Protein AF-A0A078A9I2-F1 (afdb_monomer_lite)

pLDDT: mean 70.29, std 19.79, range [36.25, 92.12]

Organism: Stylonychia lemnae (NCBI:txid5949)

Radius of gyration: 23.25 Å; chains: 1; bounding box: 72×43×31 Å

Sequence (100 aa):
MRFLTTVLILLGLIFTSQAVKLNLKSKAVSIEKLQQSDQLRIIAQFTDCDSVCTFYVLVQNQDGNQHFKACPSILHSCNRYWECKGLQLPDLDNPCWKND

Foldseek 3Di:
DPVVVVVVVVVVVVVVVPVPPPPPPDPCVVPVPLPCPPFKDFPDWDWDAPQFIKIWTWIAGPVRDTFIWIATDPPGTDDGRCSNPPDDDDRPPDPRTDTD

Secondary structure (DSSP, 8-state):
--SHHHHHHHHHTTSSTTS-------SSTTTTTS--BTTEEEEEEEEEESSEEEEEEEEEETTS-EEEEEEEEEEEE-SSGGGGTTPPPPPTTSTT-EE-

S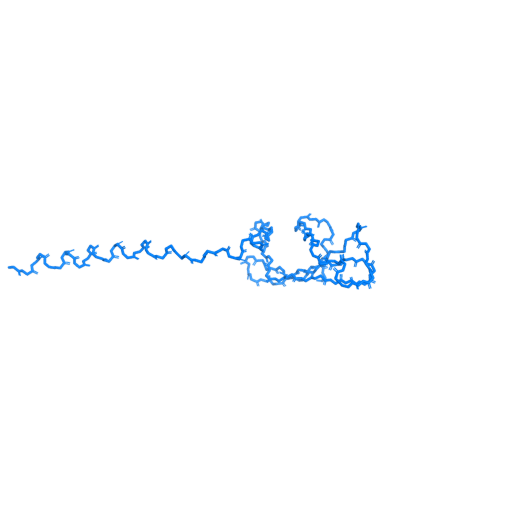tructure (mmCIF, N/CA/C/O backbone):
data_AF-A0A078A9I2-F1
#
_entry.id   AF-A0A078A9I2-F1
#
loop_
_atom_site.group_PDB
_atom_site.id
_atom_site.type_symbol
_atom_site.label_atom_id
_atom_site.label_alt_id
_atom_site.label_comp_id
_atom_site.label_asym_id
_atom_site.label_entity_id
_atom_site.label_seq_id
_atom_site.pdbx_PDB_ins_code
_atom_site.Cartn_x
_atom_site.Cartn_y
_atom_site.Cartn_z
_atom_site.occupancy
_atom_site.B_iso_or_equiv
_atom_site.auth_seq_id
_atom_site.auth_comp_id
_atom_site.auth_asym_id
_atom_site.auth_atom_id
_atom_site.pdbx_PDB_model_num
ATOM 1 N N . MET A 1 1 ? -60.341 32.320 12.557 1.00 55.31 1 MET A N 1
ATOM 2 C CA . MET A 1 1 ? -59.370 32.067 11.464 1.00 55.31 1 MET A CA 1
ATOM 3 C C . MET A 1 1 ? -57.918 32.211 11.954 1.00 55.31 1 MET A C 1
ATOM 5 O O . MET A 1 1 ? -57.201 33.081 11.487 1.00 55.31 1 MET A O 1
ATOM 9 N N . ARG A 1 2 ? -57.470 31.412 12.936 1.00 51.22 2 ARG A N 1
ATOM 10 C CA . ARG A 1 2 ? -56.067 31.437 13.429 1.00 51.22 2 ARG A CA 1
ATOM 11 C C . ARG A 1 2 ? -55.460 30.051 13.684 1.00 51.22 2 ARG A C 1
ATOM 13 O O . ARG A 1 2 ? -54.255 29.945 13.836 1.00 51.22 2 ARG A O 1
ATOM 20 N N . PHE A 1 3 ? -56.281 29.000 13.676 1.00 50.06 3 PHE A N 1
ATOM 21 C CA . PHE A 1 3 ? -55.831 27.619 13.880 1.00 50.06 3 PHE A CA 1
ATOM 22 C C . PHE A 1 3 ? -55.482 26.879 12.578 1.00 50.06 3 PHE A C 1
ATOM 24 O O . PHE A 1 3 ? -54.869 25.822 12.633 1.00 50.06 3 PHE A O 1
ATOM 31 N N . LEU A 1 4 ? -55.839 27.424 11.406 1.00 49.56 4 LEU A N 1
ATOM 32 C CA . LEU A 1 4 ? -55.555 26.778 10.115 1.00 49.56 4 LEU A CA 1
ATOM 33 C C . LEU A 1 4 ? -54.148 27.084 9.577 1.00 49.56 4 LEU A C 1
ATOM 35 O O . LEU A 1 4 ? -53.610 26.320 8.785 1.00 49.56 4 LEU A O 1
ATOM 39 N N . THR A 1 5 ? -53.540 28.195 9.997 1.00 52.22 5 THR A N 1
ATOM 40 C CA . THR A 1 5 ? -52.234 28.642 9.490 1.00 52.22 5 THR A CA 1
ATOM 41 C C . THR A 1 5 ? -51.058 27.951 10.175 1.00 52.22 5 THR A C 1
ATOM 43 O O . THR A 1 5 ? -50.002 27.818 9.568 1.00 52.22 5 THR A O 1
ATOM 46 N N . THR A 1 6 ? -51.223 27.460 11.404 1.00 52.69 6 THR A N 1
ATOM 47 C CA . THR A 1 6 ? -50.159 26.758 12.140 1.00 52.69 6 THR A CA 1
ATOM 48 C C . THR A 1 6 ? -49.948 25.320 11.665 1.00 52.69 6 THR A C 1
ATOM 50 O O . THR A 1 6 ? -48.819 24.837 11.684 1.00 52.69 6 THR A O 1
ATOM 53 N N . VAL A 1 7 ? -50.989 24.651 11.156 1.00 52.81 7 VAL A N 1
ATOM 54 C CA . VAL A 1 7 ? -50.879 23.281 10.617 1.00 52.81 7 VAL A CA 1
ATOM 55 C C . VAL A 1 7 ? -50.109 23.257 9.287 1.00 52.81 7 VAL A C 1
ATOM 57 O O . VAL A 1 7 ? -49.316 22.349 9.046 1.00 52.81 7 VAL A O 1
ATOM 60 N N . LEU A 1 8 ? -50.255 24.294 8.456 1.00 53.22 8 LEU A N 1
ATOM 61 C CA . LEU A 1 8 ? -49.541 24.419 7.176 1.00 53.22 8 LEU A CA 1
ATOM 62 C C . LEU A 1 8 ? -48.028 24.639 7.339 1.00 53.22 8 LEU A C 1
ATOM 64 O O . LEU A 1 8 ? -47.252 24.189 6.499 1.00 53.22 8 LEU A O 1
ATOM 68 N N . ILE A 1 9 ? -47.592 25.271 8.433 1.00 54.22 9 ILE A N 1
ATOM 69 C CA . ILE A 1 9 ? -46.164 25.509 8.698 1.00 54.22 9 ILE A CA 1
ATOM 70 C C . ILE A 1 9 ? -45.478 24.220 9.179 1.00 54.22 9 ILE A C 1
ATOM 72 O O . ILE A 1 9 ? -44.339 23.956 8.794 1.00 54.22 9 ILE A O 1
ATOM 76 N N . LEU A 1 10 ? -46.178 23.368 9.943 1.00 50.56 10 LEU A N 1
ATOM 77 C CA . LEU A 1 10 ? -45.631 22.074 10.372 1.00 50.56 10 LEU A CA 1
ATOM 78 C C . LEU A 1 10 ? -45.474 21.084 9.205 1.00 50.56 10 LEU A C 1
ATOM 80 O O . LEU A 1 10 ? -44.492 20.348 9.163 1.00 50.56 10 LEU A O 1
ATOM 84 N N . LEU A 1 11 ? -46.390 21.093 8.228 1.00 51.84 11 LEU A N 1
ATOM 85 C CA . LEU A 1 11 ? -46.274 20.254 7.026 1.00 51.84 11 LEU A CA 1
ATOM 86 C C . LEU A 1 11 ? -45.187 20.736 6.048 1.00 51.84 11 LEU A C 1
ATOM 88 O O . LEU A 1 11 ? -44.624 19.916 5.327 1.00 51.84 11 LEU A O 1
ATOM 92 N N . GLY A 1 12 ? -44.830 22.025 6.052 1.00 49.84 12 GLY A N 1
ATOM 93 C CA . GLY A 1 12 ? -43.730 22.559 5.235 1.00 49.84 12 GLY A CA 1
ATOM 94 C C . GLY A 1 12 ? -42.334 22.095 5.676 1.00 49.84 12 GLY A C 1
ATOM 95 O O . GLY A 1 12 ? -41.433 21.982 4.847 1.00 49.84 12 GLY A O 1
ATOM 96 N N . LEU A 1 13 ? -42.157 21.761 6.958 1.00 50.00 13 LEU A N 1
ATOM 97 C CA . LEU A 1 13 ? -40.884 21.277 7.513 1.00 50.00 13 LEU A CA 1
ATOM 98 C C . LEU A 1 13 ? -40.600 19.798 7.212 1.00 50.00 13 LEU A C 1
ATOM 100 O O . LEU A 1 13 ? -39.460 19.358 7.332 1.00 50.00 13 LEU A O 1
ATOM 104 N N . ILE A 1 14 ? -41.606 19.027 6.788 1.00 52.03 14 ILE A N 1
ATOM 105 C CA . ILE A 1 14 ? -41.433 17.605 6.451 1.00 52.03 14 ILE A CA 1
ATOM 106 C C . ILE A 1 14 ? -40.959 17.444 4.993 1.00 52.03 14 ILE A C 1
ATOM 108 O O . ILE A 1 14 ? -40.293 16.465 4.667 1.00 52.03 14 ILE A O 1
ATOM 112 N N . PHE A 1 15 ? -41.220 18.423 4.118 1.00 46.44 15 PHE A N 1
ATOM 113 C CA . PHE A 1 15 ? -40.848 18.353 2.697 1.00 46.44 15 PHE A CA 1
ATOM 114 C C . PHE A 1 15 ? -39.433 18.852 2.362 1.00 46.44 15 PHE A C 1
ATOM 116 O O . PHE A 1 15 ? -38.965 18.625 1.247 1.00 46.44 15 PHE A O 1
ATOM 123 N N . THR A 1 16 ? -38.702 19.472 3.292 1.00 48.34 16 THR A N 1
ATOM 124 C CA . THR A 1 16 ? -37.311 19.909 3.049 1.00 48.34 16 THR A CA 1
ATOM 125 C C . THR A 1 16 ? -36.258 18.858 3.403 1.00 48.34 16 THR A C 1
ATOM 127 O O . THR A 1 16 ? -35.110 18.980 2.978 1.00 48.34 16 THR A O 1
ATOM 130 N N . SER A 1 17 ? -36.622 17.773 4.090 1.00 44.31 17 SER A N 1
ATOM 131 C CA . SER A 1 17 ? -35.681 16.700 4.450 1.00 44.31 17 SER A CA 1
ATOM 132 C C . SER A 1 17 ? -35.297 15.784 3.278 1.00 44.31 17 SER A C 1
ATOM 134 O O . SER A 1 17 ? -34.335 15.028 3.387 1.00 44.31 17 SER A O 1
ATOM 136 N N . GLN A 1 18 ? -35.969 15.883 2.124 1.00 41.94 18 GLN A N 1
ATOM 137 C CA . GLN A 1 18 ? -35.634 15.096 0.926 1.00 41.94 18 GLN A CA 1
ATOM 138 C C . GLN A 1 18 ? -34.788 15.857 -0.113 1.00 41.94 18 GLN A C 1
ATOM 140 O O . GLN A 1 18 ? -34.392 15.277 -1.124 1.00 41.94 18 GLN A O 1
ATOM 145 N N . ALA A 1 19 ? -34.455 17.131 0.136 1.00 42.09 19 ALA A N 1
ATOM 146 C CA . ALA A 1 19 ? -33.649 17.952 -0.774 1.00 42.09 19 ALA A CA 1
ATOM 147 C C . ALA A 1 19 ? -32.133 17.890 -0.507 1.00 42.09 19 ALA A C 1
ATOM 149 O O . ALA A 1 19 ? -31.354 18.431 -1.288 1.00 42.09 19 ALA A O 1
ATOM 150 N N . VAL A 1 20 ? -31.687 17.168 0.527 1.00 42.12 20 VAL A N 1
ATOM 151 C CA . VAL A 1 20 ? -30.267 16.809 0.700 1.00 42.12 20 VAL A CA 1
ATOM 152 C C . VAL A 1 20 ? -30.008 15.413 0.127 1.00 42.12 20 VAL A C 1
ATOM 154 O O . VAL A 1 20 ? -29.241 14.622 0.663 1.00 42.12 20 VAL A O 1
ATOM 157 N N . LYS A 1 21 ? -30.597 15.093 -1.032 1.00 40.25 21 LYS A N 1
ATOM 158 C CA . LYS A 1 21 ? -29.882 14.232 -1.980 1.00 40.25 21 LYS A CA 1
ATOM 159 C C . LYS A 1 21 ? -28.784 15.087 -2.584 1.00 40.25 21 LYS A C 1
ATOM 161 O O . LYS A 1 21 ? -28.930 15.681 -3.648 1.00 40.25 21 LYS A O 1
ATOM 166 N N . LEU A 1 22 ? -27.722 15.185 -1.789 1.00 39.25 22 LEU A N 1
ATOM 167 C CA . LEU A 1 22 ? -26.403 15.687 -2.107 1.00 39.25 22 LEU A CA 1
ATOM 168 C C . LEU A 1 22 ? -26.083 15.291 -3.554 1.00 39.25 22 LEU A C 1
ATOM 170 O O . LEU A 1 22 ? -25.705 14.159 -3.845 1.00 39.25 22 LEU A O 1
ATOM 174 N N . ASN A 1 23 ? -26.265 16.227 -4.482 1.00 37.84 23 ASN A N 1
ATOM 175 C CA . ASN A 1 23 ? -25.803 16.100 -5.856 1.00 37.84 23 ASN A CA 1
ATOM 176 C C . ASN A 1 23 ? -24.290 16.359 -5.872 1.00 37.84 23 ASN A C 1
ATOM 178 O O . ASN A 1 23 ? -23.782 17.209 -6.596 1.00 37.84 23 ASN A O 1
ATOM 182 N N . LEU A 1 24 ? -23.558 15.632 -5.028 1.00 39.81 24 LEU A N 1
ATOM 183 C CA . LEU A 1 24 ? -22.141 15.391 -5.212 1.00 39.81 24 LEU A CA 1
ATOM 184 C C . LEU A 1 24 ? -22.073 14.242 -6.205 1.00 39.81 24 LEU A C 1
ATOM 186 O O . LEU A 1 24 ? -21.908 13.077 -5.859 1.00 39.81 24 LEU A O 1
ATOM 190 N N . LYS A 1 25 ? -22.280 14.601 -7.472 1.00 36.75 25 LYS A N 1
ATOM 191 C CA . LYS A 1 25 ? -22.060 13.760 -8.641 1.00 36.75 25 LYS A CA 1
ATOM 192 C C . LYS A 1 25 ? -20.564 13.439 -8.714 1.00 36.75 25 LYS A C 1
ATOM 194 O O . LYS A 1 25 ? -19.822 14.030 -9.486 1.00 36.75 25 LYS A O 1
ATOM 199 N N . SER A 1 26 ? -20.119 12.545 -7.830 1.00 42.78 26 SER A N 1
ATOM 200 C CA . SER A 1 26 ? -19.349 11.359 -8.178 1.00 42.78 26 SER A CA 1
ATOM 201 C C . SER A 1 26 ? -18.267 11.621 -9.235 1.00 42.78 26 SER A C 1
ATOM 203 O O . SER A 1 26 ? -18.255 11.042 -10.319 1.00 42.78 26 SER A O 1
ATOM 205 N N . LYS A 1 27 ? -17.315 12.488 -8.893 1.00 36.25 27 LYS A N 1
ATOM 206 C CA . LYS A 1 27 ? -15.932 12.361 -9.374 1.00 36.25 27 LYS A CA 1
ATOM 207 C C . LYS A 1 27 ? -15.028 11.673 -8.341 1.00 36.25 27 LYS A C 1
ATOM 209 O O . LYS A 1 27 ? -13.855 11.467 -8.612 1.00 36.25 27 LYS A O 1
ATOM 214 N N . ALA A 1 28 ? -15.594 11.280 -7.194 1.00 39.84 28 ALA A N 1
ATOM 215 C CA . ALA A 1 28 ? -14.964 10.438 -6.174 1.00 39.84 28 ALA A CA 1
ATOM 216 C C . ALA A 1 28 ? -15.167 8.924 -6.416 1.00 39.84 28 ALA A C 1
ATOM 218 O O . ALA A 1 28 ? -14.565 8.094 -5.742 1.00 39.84 28 ALA A O 1
ATOM 219 N N . VAL A 1 29 ? -15.961 8.546 -7.428 1.00 42.72 29 VAL A N 1
ATOM 220 C CA . VAL A 1 29 ? -16.315 7.143 -7.727 1.00 42.72 29 VAL A CA 1
ATOM 221 C C . VAL A 1 29 ? -15.176 6.318 -8.343 1.00 42.72 29 VAL A C 1
ATOM 223 O O . VAL A 1 29 ? -15.337 5.126 -8.576 1.00 42.72 29 VAL A O 1
ATOM 226 N N . SER A 1 30 ? -13.981 6.881 -8.529 1.00 39.19 30 SER A N 1
ATOM 227 C CA . SER A 1 30 ? -12.801 6.074 -8.873 1.00 39.19 30 SER A CA 1
ATOM 228 C C . SER A 1 30 ? -11.905 5.727 -7.681 1.00 39.19 30 SER A C 1
ATOM 230 O O . SER A 1 30 ? -10.978 4.948 -7.865 1.00 39.19 30 SER A O 1
ATOM 232 N N . ILE A 1 31 ? -12.151 6.282 -6.484 1.00 42.47 31 ILE A N 1
ATOM 233 C CA . ILE A 1 31 ? -11.344 5.999 -5.280 1.00 42.47 31 ILE A CA 1
ATOM 234 C C . ILE A 1 31 ? -12.192 5.351 -4.173 1.00 42.47 31 ILE A C 1
ATOM 236 O O . ILE A 1 31 ? -11.666 4.607 -3.369 1.00 42.47 31 ILE A O 1
ATOM 240 N N . GLU A 1 32 ? -13.519 5.491 -4.155 1.00 40.00 32 GLU A N 1
ATOM 241 C CA . GLU A 1 32 ? -14.384 4.872 -3.123 1.00 40.00 32 GLU A CA 1
ATOM 242 C C . GLU A 1 32 ? -14.687 3.370 -3.319 1.00 40.00 32 GLU A C 1
ATOM 244 O O . GLU A 1 32 ? -15.618 2.829 -2.732 1.00 40.00 32 GLU A O 1
ATOM 249 N N . LYS A 1 33 ? -13.871 2.661 -4.105 1.00 42.69 33 LYS A N 1
ATOM 250 C CA . LYS A 1 33 ? -13.659 1.215 -3.920 1.00 42.69 33 LYS A CA 1
ATOM 251 C C . LYS A 1 33 ? -12.305 0.969 -3.253 1.00 42.69 33 LYS A C 1
ATOM 253 O O . LYS A 1 33 ? -11.585 0.041 -3.600 1.00 42.69 33 LYS A O 1
ATOM 258 N N . LEU A 1 34 ? -11.946 1.812 -2.288 1.00 48.44 34 LEU A N 1
ATOM 259 C CA . LEU A 1 34 ? -11.030 1.401 -1.235 1.00 48.44 34 LEU A CA 1
ATOM 260 C C . LEU A 1 34 ? -11.750 0.281 -0.505 1.00 48.44 34 LEU A C 1
ATOM 262 O O . LEU A 1 34 ? -12.754 0.520 0.161 1.00 48.44 34 LEU A O 1
ATOM 266 N N . GLN A 1 35 ? -11.305 -0.939 -0.766 1.00 45.44 35 GLN A N 1
ATOM 267 C CA . GLN A 1 35 ? -11.864 -2.141 -0.194 1.00 45.44 35 GLN A CA 1
ATOM 268 C C . GLN A 1 35 ? -12.135 -1.963 1.295 1.00 45.44 35 GLN A C 1
ATOM 270 O O . GLN A 1 35 ? -11.224 -1.824 2.110 1.00 45.44 35 GLN A O 1
ATOM 275 N N . GLN A 1 36 ? -13.413 -1.939 1.629 1.00 44.00 36 GLN A N 1
ATOM 276 C CA . GLN A 1 36 ? -13.877 -1.927 2.994 1.00 44.00 36 GLN A CA 1
ATOM 277 C C . GLN A 1 36 ? -13.913 -3.392 3.432 1.00 44.00 36 GLN A C 1
ATOM 279 O O . GLN A 1 36 ? -14.909 -4.078 3.235 1.00 44.00 36 GLN A O 1
ATOM 284 N N . SER A 1 37 ? -12.792 -3.893 3.952 1.00 52.75 37 SER A N 1
ATOM 285 C CA . SER A 1 37 ? -12.853 -5.024 4.880 1.00 52.75 37 SER A CA 1
ATOM 286 C C . SER A 1 37 ? -13.527 -4.481 6.143 1.00 52.75 37 SER A C 1
ATOM 288 O O . SER A 1 37 ? -13.201 -3.364 6.547 1.00 52.75 37 SER A O 1
ATOM 290 N N . ASP A 1 38 ? -14.499 -5.194 6.723 1.00 58.12 38 ASP A N 1
ATOM 291 C CA . ASP A 1 38 ? -15.523 -4.685 7.668 1.00 58.12 38 ASP A CA 1
ATOM 292 C C . ASP A 1 38 ? -15.008 -3.853 8.869 1.00 58.12 38 ASP A C 1
ATOM 294 O O . ASP A 1 38 ? -15.784 -3.200 9.569 1.00 58.12 38 ASP A O 1
ATOM 298 N N . GLN A 1 39 ? -13.698 -3.829 9.116 1.00 67.00 39 GLN A N 1
ATOM 299 C CA . GLN A 1 39 ? -13.058 -3.179 10.257 1.00 67.00 39 GLN A CA 1
ATOM 300 C C . GLN A 1 39 ? -11.988 -2.135 9.903 1.00 67.00 39 GLN A C 1
ATOM 302 O O . GLN A 1 39 ? -11.524 -1.439 10.806 1.00 67.00 39 GLN A O 1
ATOM 307 N N . LEU A 1 40 ? -11.586 -2.000 8.633 1.00 73.94 40 LEU A N 1
ATOM 308 C CA . LEU A 1 40 ? -10.482 -1.128 8.218 1.00 73.94 40 LEU A CA 1
ATOM 309 C C . LEU A 1 40 ? -10.888 -0.223 7.054 1.00 73.94 40 LEU A C 1
ATOM 311 O O . LEU A 1 40 ? -11.356 -0.676 6.012 1.00 73.94 40 LEU A O 1
ATOM 315 N N . ARG A 1 41 ? -10.647 1.077 7.219 1.00 81.62 41 ARG A N 1
ATOM 316 C CA . ARG A 1 41 ? -10.847 2.096 6.188 1.00 81.62 41 ARG A CA 1
ATOM 317 C C . ARG A 1 41 ? -9.503 2.633 5.731 1.00 81.62 41 ARG A C 1
ATOM 319 O O . ARG A 1 41 ? -8.752 3.163 6.543 1.00 81.62 41 ARG A O 1
ATOM 326 N N . ILE A 1 42 ? -9.217 2.585 4.434 1.00 84.50 42 ILE A N 1
ATOM 327 C CA . ILE A 1 42 ? -8.054 3.291 3.885 1.00 84.50 42 ILE A CA 1
ATOM 328 C C . ILE A 1 42 ? -8.366 4.790 3.875 1.00 84.50 42 ILE A C 1
ATOM 330 O O . ILE A 1 42 ? -9.386 5.224 3.337 1.00 84.50 42 ILE A O 1
ATOM 334 N N . ILE A 1 43 ? -7.495 5.576 4.496 1.00 87.44 43 ILE A N 1
ATOM 335 C CA . ILE A 1 43 ? -7.620 7.035 4.591 1.00 87.44 43 ILE A CA 1
ATOM 336 C C . ILE A 1 43 ? -6.586 7.765 3.731 1.00 87.44 43 ILE A C 1
ATOM 338 O O . ILE A 1 43 ? -6.831 8.895 3.316 1.00 87.44 43 ILE A O 1
ATOM 342 N N . ALA A 1 44 ? -5.471 7.111 3.402 1.00 85.88 44 ALA A N 1
ATOM 343 C CA . ALA A 1 44 ? -4.513 7.592 2.416 1.00 85.88 44 ALA A CA 1
ATOM 344 C C . ALA A 1 44 ? -3.834 6.417 1.710 1.00 85.88 44 ALA A C 1
ATOM 346 O O . ALA A 1 44 ? -3.642 5.358 2.306 1.00 85.88 44 ALA A O 1
ATOM 347 N N . GLN A 1 45 ? -3.444 6.630 0.455 1.00 88.38 45 GLN A N 1
ATOM 348 C CA . GLN A 1 45 ? -2.665 5.677 -0.328 1.00 88.38 45 GLN A CA 1
ATOM 349 C C . GLN A 1 45 ? -1.547 6.401 -1.075 1.00 88.38 45 GLN A C 1
ATOM 351 O O . GLN A 1 45 ? -1.743 7.512 -1.573 1.00 88.38 45 GLN A O 1
ATOM 356 N N . PHE A 1 46 ? -0.396 5.755 -1.194 1.00 87.75 46 PHE A N 1
ATOM 357 C CA . PHE A 1 46 ? 0.676 6.182 -2.080 1.00 87.75 46 PHE A CA 1
ATOM 358 C C . PHE A 1 46 ? 1.444 4.980 -2.616 1.00 87.75 46 PHE A C 1
ATOM 360 O O . PHE A 1 46 ? 1.332 3.863 -2.119 1.00 87.75 46 PHE A O 1
ATOM 367 N N . THR A 1 47 ? 2.203 5.222 -3.672 1.00 89.19 47 THR A N 1
ATOM 368 C CA . THR A 1 47 ? 3.032 4.218 -4.333 1.00 89.19 47 THR A CA 1
ATOM 369 C C . THR A 1 47 ? 4.425 4.770 -4.477 1.00 89.19 47 THR A C 1
ATOM 371 O O . THR A 1 47 ? 4.578 5.927 -4.873 1.00 89.19 47 THR A O 1
ATOM 374 N N . ASP A 1 48 ? 5.407 3.925 -4.210 1.00 89.88 48 ASP A N 1
ATOM 375 C CA . ASP A 1 48 ? 6.813 4.230 -4.423 1.00 89.88 48 ASP A CA 1
ATOM 376 C C . ASP A 1 48 ? 7.478 3.158 -5.286 1.00 89.88 48 ASP A C 1
ATOM 378 O O . ASP A 1 48 ? 6.914 2.087 -5.536 1.00 89.88 48 ASP A O 1
ATOM 382 N N . CYS A 1 49 ? 8.680 3.469 -5.750 1.00 90.38 49 CYS A N 1
ATOM 383 C CA . CYS A 1 49 ? 9.497 2.606 -6.569 1.00 90.38 49 CYS A CA 1
ATOM 384 C C . CYS A 1 49 ? 10.949 2.587 -6.076 1.00 90.38 49 CYS A C 1
ATOM 386 O O . CYS A 1 49 ? 11.680 3.549 -6.295 1.00 90.38 49 CYS A O 1
ATOM 388 N N . ASP A 1 50 ? 11.364 1.462 -5.487 1.00 84.38 50 ASP A N 1
ATOM 389 C CA . ASP A 1 50 ? 12.742 1.244 -4.997 1.00 84.38 50 ASP A CA 1
ATOM 390 C C . ASP A 1 50 ? 13.435 0.019 -5.639 1.00 84.38 50 ASP A C 1
ATOM 392 O O . ASP A 1 50 ? 14.593 -0.273 -5.379 1.00 84.38 50 ASP A O 1
ATOM 396 N N . SER A 1 51 ? 12.714 -0.734 -6.477 1.00 88.31 51 SER A N 1
ATOM 397 C CA . SER A 1 51 ? 13.144 -1.878 -7.327 1.00 88.31 51 SER A CA 1
ATOM 398 C C . SER A 1 51 ? 11.901 -2.647 -7.777 1.00 88.31 51 SER A C 1
ATOM 400 O O . SER A 1 51 ? 11.832 -3.227 -8.861 1.00 88.31 51 SER A O 1
ATOM 402 N N . VAL A 1 52 ? 10.890 -2.630 -6.911 1.00 92.12 52 VAL A N 1
ATOM 403 C CA . VAL A 1 52 ? 9.523 -3.072 -7.155 1.00 92.12 52 VAL A CA 1
ATOM 404 C C . VAL A 1 52 ? 8.568 -1.962 -6.752 1.00 92.12 52 VAL A C 1
ATOM 406 O O . VAL A 1 52 ? 8.891 -1.131 -5.900 1.00 92.12 52 VAL A O 1
ATOM 409 N N . CYS A 1 53 ? 7.392 -1.946 -7.368 1.00 91.12 53 CYS A N 1
ATOM 410 C CA . CYS A 1 53 ? 6.333 -1.031 -6.980 1.00 91.12 53 CYS A CA 1
ATOM 411 C C . CYS A 1 53 ? 5.824 -1.404 -5.594 1.00 91.12 53 CYS A C 1
ATOM 413 O O . CYS A 1 53 ? 5.278 -2.493 -5.417 1.00 91.12 53 CYS A O 1
ATOM 415 N N . THR A 1 54 ? 5.966 -0.505 -4.630 1.00 91.75 54 THR A N 1
ATOM 416 C CA . THR A 1 54 ? 5.471 -0.712 -3.269 1.00 91.75 54 THR A CA 1
ATOM 417 C C . THR A 1 54 ? 4.275 0.182 -3.023 1.00 91.75 54 THR A C 1
ATOM 419 O O . THR A 1 54 ? 4.335 1.395 -3.216 1.00 91.75 54 THR A O 1
ATOM 422 N N . PHE A 1 55 ? 3.175 -0.432 -2.605 1.00 90.56 55 PHE A N 1
ATOM 423 C CA . PHE A 1 55 ? 1.967 0.259 -2.196 1.00 90.56 55 PHE A CA 1
ATOM 424 C C . PHE A 1 55 ? 2.009 0.516 -0.703 1.00 90.56 55 PHE A C 1
ATOM 426 O O . PHE A 1 55 ? 2.272 -0.386 0.089 1.00 90.56 55 PHE A O 1
ATOM 433 N N . TYR A 1 56 ? 1.682 1.736 -0.326 1.00 90.12 56 TYR A N 1
ATOM 434 C CA . TYR A 1 56 ? 1.591 2.162 1.050 1.00 90.12 56 TYR A CA 1
ATOM 435 C C . TYR A 1 56 ? 0.192 2.673 1.318 1.00 90.12 56 TYR A C 1
ATOM 437 O O . TYR A 1 56 ? -0.360 3.458 0.541 1.00 90.12 56 TYR A O 1
ATOM 445 N N . VAL A 1 57 ? -0.379 2.237 2.431 1.00 89.94 57 VAL A N 1
ATOM 446 C CA . VAL A 1 57 ? -1.703 2.661 2.860 1.00 89.94 57 VAL A CA 1
ATOM 447 C C . VAL A 1 57 ? -1.665 3.067 4.317 1.00 89.94 57 VAL A C 1
ATOM 449 O O . VAL A 1 57 ? -1.057 2.412 5.161 1.00 89.94 57 VAL A O 1
ATOM 452 N N . LEU A 1 58 ? -2.361 4.155 4.609 1.00 89.50 58 LEU A N 1
ATOM 453 C CA . LEU A 1 58 ? -2.756 4.492 5.960 1.00 89.50 58 LEU A CA 1
ATOM 454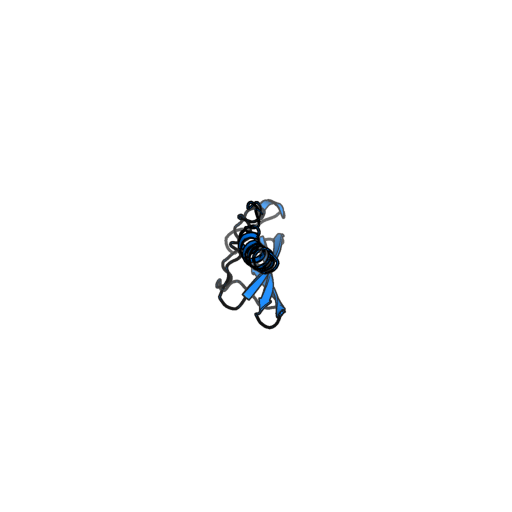 C C . LEU A 1 58 ? -4.174 3.962 6.146 1.00 89.50 58 LEU A C 1
ATOM 456 O O . LEU A 1 58 ? -5.097 4.406 5.455 1.00 89.50 58 LEU A O 1
ATOM 460 N N . VAL A 1 59 ? -4.343 3.001 7.046 1.00 89.25 59 VAL A N 1
ATOM 461 C CA . VAL A 1 59 ? -5.647 2.446 7.412 1.00 89.25 59 VAL A CA 1
ATOM 462 C C . VAL A 1 59 ? -6.072 2.966 8.773 1.00 89.25 59 VAL A C 1
ATOM 464 O O . VAL A 1 59 ? -5.243 3.168 9.654 1.00 89.25 59 VAL A O 1
ATOM 467 N N . GLN A 1 60 ? -7.369 3.165 8.950 1.00 86.94 60 GLN A N 1
ATOM 468 C CA . GLN A 1 60 ? -7.984 3.510 10.219 1.00 86.94 60 GLN A CA 1
ATOM 469 C C . GLN A 1 60 ? -8.951 2.399 10.632 1.00 86.94 60 GLN A C 1
ATOM 471 O O . GLN A 1 60 ? -9.771 1.965 9.819 1.00 86.94 60 GLN A O 1
ATOM 476 N N . ASN A 1 61 ? -8.847 1.937 11.877 1.00 85.31 61 ASN A N 1
ATOM 477 C CA . ASN A 1 61 ? -9.795 0.986 12.449 1.00 85.31 61 ASN A CA 1
ATOM 478 C C . ASN A 1 61 ? -11.079 1.694 12.936 1.00 85.31 61 ASN A C 1
ATOM 480 O O . ASN A 1 61 ? -11.162 2.924 12.947 1.00 85.31 61 ASN A O 1
ATOM 484 N N . GLN A 1 62 ? -12.087 0.931 13.362 1.00 83.19 62 GLN A N 1
ATOM 485 C CA . GLN A 1 62 ? -13.344 1.504 13.869 1.00 83.19 62 GLN A CA 1
ATOM 486 C C . GLN A 1 62 ? -13.174 2.343 15.150 1.00 83.19 62 GLN A C 1
ATOM 488 O O . GLN A 1 62 ? -13.958 3.262 15.378 1.00 83.19 62 GLN A O 1
ATOM 493 N N . ASP A 1 63 ? -12.127 2.086 15.940 1.00 85.69 63 ASP A N 1
ATOM 494 C CA . ASP A 1 63 ? -11.789 2.858 17.146 1.00 85.69 63 ASP A CA 1
ATOM 495 C C . ASP A 1 63 ? -11.053 4.174 16.831 1.00 85.69 63 ASP A C 1
ATOM 497 O O . ASP A 1 63 ? -10.735 4.949 17.731 1.00 85.69 63 ASP A O 1
ATOM 501 N N . GLY A 1 64 ? -10.753 4.435 15.554 1.00 83.06 64 GLY A N 1
ATOM 502 C CA . GLY A 1 64 ? -10.019 5.613 15.100 1.00 83.06 64 GLY A CA 1
ATOM 503 C C . GLY A 1 64 ? -8.494 5.464 15.098 1.00 83.06 64 GLY A C 1
ATOM 504 O O . GLY A 1 64 ? -7.817 6.390 14.638 1.00 83.06 64 GLY A O 1
ATOM 505 N N . ASN A 1 65 ? -7.952 4.320 15.530 1.00 86.88 65 ASN A N 1
ATOM 506 C CA . ASN A 1 65 ? -6.520 4.021 15.491 1.00 86.88 65 ASN A CA 1
ATOM 507 C C . ASN A 1 65 ? -6.033 3.927 14.050 1.00 86.88 65 ASN A C 1
ATOM 509 O O . ASN A 1 65 ? -6.667 3.289 13.208 1.00 86.88 65 ASN A O 1
ATOM 513 N N . GLN A 1 66 ? -4.890 4.552 13.780 1.00 89.44 66 GLN A N 1
ATOM 514 C CA . GLN A 1 66 ? -4.289 4.584 12.455 1.00 89.44 66 GLN A CA 1
ATOM 515 C C . GLN A 1 66 ? -3.074 3.666 12.400 1.00 89.44 66 GLN A C 1
ATOM 517 O O . GLN A 1 66 ? -2.218 3.705 13.281 1.00 89.44 66 GLN A O 1
ATOM 522 N N . HIS A 1 67 ? -2.998 2.869 11.341 1.00 86.62 67 HIS A N 1
ATOM 523 C CA . HIS A 1 67 ? -1.888 1.969 11.080 1.00 86.62 67 HIS A CA 1
ATOM 524 C C . HIS A 1 67 ? -1.367 2.196 9.676 1.00 86.62 67 HIS A C 1
ATOM 526 O O . HIS A 1 67 ? -2.132 2.349 8.720 1.00 86.62 67 HIS A O 1
ATOM 532 N N . PHE A 1 68 ? -0.051 2.186 9.561 1.00 88.56 68 PHE A N 1
ATOM 533 C CA . PHE A 1 68 ? 0.613 2.206 8.282 1.00 88.56 68 PHE A CA 1
ATOM 534 C 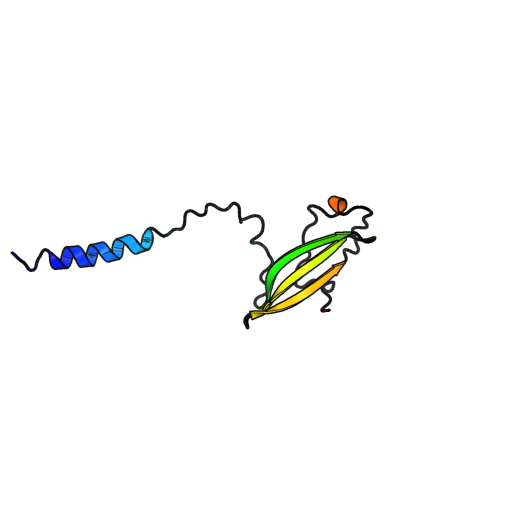C . PHE A 1 68 ? 0.858 0.770 7.822 1.00 88.56 68 PHE A C 1
ATOM 536 O O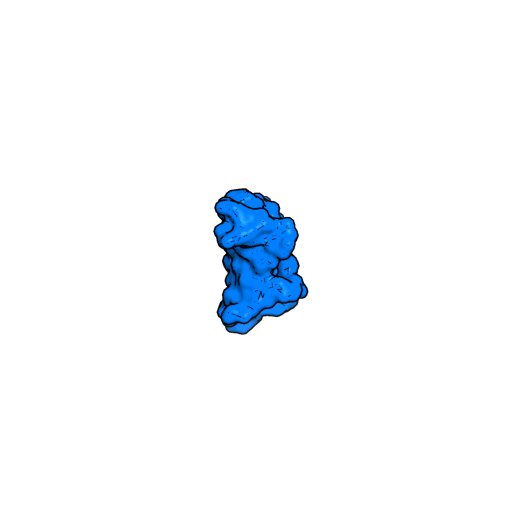 . PHE A 1 68 ? 1.265 -0.079 8.612 1.00 88.56 68 PHE A O 1
ATOM 543 N N . LYS A 1 69 ? 0.565 0.484 6.556 1.00 89.00 69 LYS A N 1
ATOM 544 C CA . LYS A 1 69 ? 0.830 -0.819 5.947 1.00 89.00 69 LYS A CA 1
ATOM 545 C C . LYS A 1 69 ? 1.551 -0.629 4.625 1.00 89.00 69 LYS A C 1
ATOM 547 O O . LYS A 1 69 ? 1.208 0.264 3.846 1.00 89.00 69 LYS A O 1
ATOM 552 N N . ALA A 1 70 ? 2.493 -1.521 4.355 1.00 89.94 70 ALA A N 1
ATOM 553 C CA . ALA A 1 70 ? 3.228 -1.583 3.101 1.00 89.94 70 ALA A CA 1
ATOM 554 C C . ALA A 1 70 ? 3.000 -2.934 2.414 1.00 89.94 70 ALA A C 1
ATOM 556 O O . ALA A 1 70 ? 2.965 -3.976 3.071 1.00 89.94 70 ALA A O 1
ATOM 557 N N . CYS A 1 71 ? 2.864 -2.916 1.092 1.00 90.31 71 CYS A N 1
ATOM 558 C CA . CYS A 1 71 ? 2.709 -4.095 0.251 1.00 90.31 71 CYS A CA 1
ATOM 559 C C . CYS A 1 71 ? 3.562 -3.950 -1.020 1.00 90.31 71 CYS A C 1
ATOM 561 O O . CYS A 1 71 ? 3.192 -3.205 -1.933 1.00 90.31 71 CYS A O 1
ATOM 563 N N . PRO A 1 72 ? 4.708 -4.643 -1.112 1.00 90.56 72 PRO A N 1
ATOM 564 C CA . PRO A 1 72 ? 5.503 -4.679 -2.332 1.00 90.56 72 PRO A CA 1
ATOM 565 C C . PRO A 1 72 ? 4.842 -5.572 -3.388 1.00 90.56 72 PRO A C 1
ATOM 567 O O . PRO A 1 72 ? 4.419 -6.696 -3.109 1.00 90.56 72 PRO A O 1
ATOM 570 N N . SER A 1 73 ? 4.791 -5.095 -4.628 1.00 86.94 73 SER A N 1
ATOM 571 C CA . SER A 1 73 ? 4.328 -5.870 -5.774 1.00 86.94 73 SER A CA 1
ATOM 572 C C . SER A 1 73 ? 5.397 -6.859 -6.219 1.00 86.94 73 SER A C 1
ATOM 574 O O . SER A 1 73 ? 6.422 -6.477 -6.777 1.00 86.94 73 SER A O 1
ATOM 576 N N . ILE A 1 74 ? 5.129 -8.153 -6.056 1.00 79.50 74 ILE A N 1
ATOM 577 C CA . ILE A 1 74 ? 6.024 -9.209 -6.555 1.00 79.50 74 ILE A CA 1
ATOM 578 C C . ILE A 1 74 ? 6.005 -9.345 -8.088 1.00 79.50 74 ILE A C 1
ATOM 580 O O . ILE A 1 74 ? 6.876 -9.998 -8.653 1.00 79.50 74 ILE A O 1
ATOM 584 N N . LEU A 1 75 ? 5.016 -8.749 -8.765 1.00 81.44 75 LEU A N 1
ATOM 585 C CA . LEU A 1 75 ? 4.821 -8.867 -10.217 1.00 81.44 75 LEU A CA 1
ATOM 586 C C . LEU A 1 75 ? 5.300 -7.640 -10.999 1.00 81.44 75 LEU 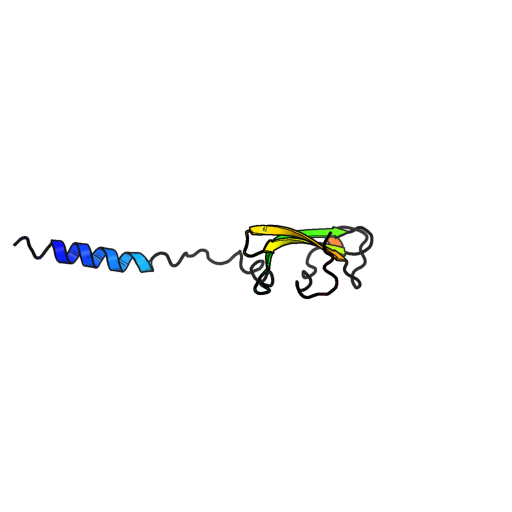A C 1
ATOM 588 O O . LEU A 1 75 ? 5.382 -7.690 -12.225 1.00 81.44 75 LEU A O 1
ATOM 592 N N . HIS A 1 76 ? 5.593 -6.533 -10.314 1.00 84.25 76 HIS A N 1
ATOM 593 C CA . HIS A 1 76 ? 5.905 -5.260 -10.957 1.00 84.25 76 HIS A CA 1
ATOM 594 C C . HIS A 1 76 ? 7.215 -4.695 -10.414 1.00 84.25 76 HIS A C 1
ATOM 596 O O . HIS A 1 76 ? 7.224 -3.928 -9.451 1.00 84.25 76 HIS A O 1
ATOM 602 N N . SER A 1 77 ? 8.320 -5.076 -11.058 1.00 90.12 77 SER A N 1
ATOM 603 C CA . SER A 1 77 ? 9.592 -4.365 -10.930 1.00 90.12 77 SER A CA 1
ATOM 604 C C . SER A 1 77 ? 9.464 -2.961 -11.510 1.00 90.12 77 SER A C 1
ATOM 606 O O . SER A 1 77 ? 8.743 -2.767 -12.490 1.00 90.12 77 SER A O 1
ATOM 608 N N . CYS A 1 78 ? 10.196 -2.006 -10.959 1.00 89.50 78 CYS A N 1
ATOM 609 C CA . CYS A 1 78 ? 10.199 -0.644 -11.461 1.00 89.50 78 CYS A CA 1
ATOM 610 C C . CYS A 1 78 ? 11.570 0.002 -11.252 1.00 89.50 78 CYS A C 1
ATOM 612 O O . CYS A 1 78 ? 12.295 -0.334 -10.318 1.00 89.50 78 CYS A O 1
ATOM 614 N N . ASN A 1 79 ? 11.901 0.958 -12.116 1.00 91.50 79 ASN A N 1
ATOM 615 C CA . ASN A 1 79 ? 13.075 1.822 -11.959 1.00 91.50 79 ASN A CA 1
ATOM 616 C C . ASN A 1 79 ? 12.691 3.287 -11.734 1.00 91.50 79 ASN A C 1
ATOM 618 O O . ASN A 1 79 ? 13.544 4.126 -11.439 1.00 91.50 79 ASN A O 1
ATOM 622 N N . ARG A 1 80 ? 11.418 3.631 -11.954 1.00 88.00 80 ARG A N 1
ATOM 623 C CA . ARG A 1 80 ? 10.898 4.991 -11.829 1.00 88.00 80 ARG A CA 1
ATOM 624 C C . ARG A 1 80 ? 9.487 4.966 -11.258 1.00 88.00 80 ARG A C 1
ATOM 626 O O . ARG A 1 80 ? 8.668 4.145 -11.653 1.00 88.00 80 ARG A O 1
ATOM 633 N N . TYR A 1 81 ? 9.166 5.943 -10.411 1.00 81.88 81 TYR A N 1
ATOM 634 C CA . TYR A 1 81 ? 7.870 6.020 -9.720 1.00 81.88 81 TYR A CA 1
ATOM 635 C C . TYR A 1 81 ? 6.648 5.989 -10.660 1.00 81.88 81 TYR A C 1
ATOM 637 O O . TYR A 1 81 ? 5.596 5.459 -10.308 1.00 81.88 81 TYR A O 1
ATOM 645 N N . TRP A 1 82 ? 6.759 6.556 -11.867 1.00 85.19 82 TRP A N 1
ATOM 646 C CA . TRP A 1 82 ? 5.639 6.631 -12.809 1.00 85.19 82 TRP A CA 1
ATOM 647 C C . TRP A 1 82 ? 5.301 5.281 -13.450 1.00 85.19 82 TRP A C 1
ATOM 649 O O . TRP A 1 82 ? 4.197 5.135 -13.963 1.00 85.19 82 TRP A O 1
ATOM 659 N N . GLU A 1 83 ? 6.198 4.295 -13.390 1.00 87.06 83 GLU A N 1
ATOM 660 C CA . GLU A 1 83 ? 5.939 2.923 -13.852 1.00 87.06 83 GLU A CA 1
ATOM 661 C C . GLU A 1 83 ? 4.933 2.211 -12.935 1.00 87.06 83 GLU A C 1
ATOM 663 O O . GLU A 1 83 ? 4.197 1.334 -13.375 1.00 87.06 83 GLU A O 1
ATOM 668 N N . CYS A 1 84 ? 4.833 2.657 -11.680 1.00 85.62 84 CYS A N 1
ATOM 669 C CA . CYS A 1 84 ? 3.845 2.180 -10.715 1.00 85.62 84 CYS A CA 1
ATOM 670 C C . CYS A 1 84 ? 2.505 2.921 -10.817 1.00 85.62 84 CYS A C 1
ATOM 672 O O . CYS A 1 84 ? 1.527 2.561 -10.156 1.00 85.62 84 CYS A O 1
ATOM 674 N N . LYS A 1 85 ? 2.435 3.981 -11.633 1.00 83.44 85 LYS A N 1
ATOM 675 C CA . LYS A 1 85 ? 1.243 4.818 -11.751 1.00 83.44 85 LYS 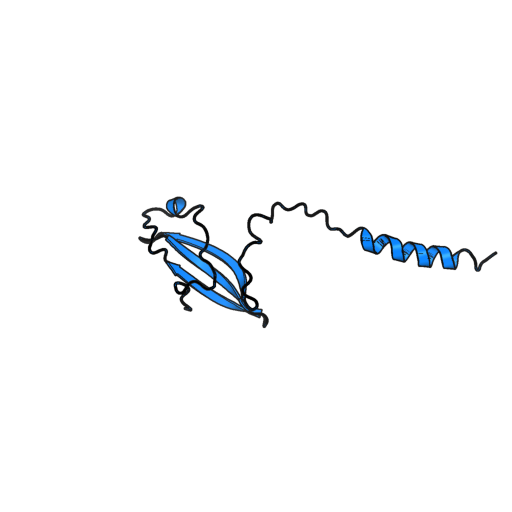A CA 1
ATOM 676 C C . LYS A 1 85 ? 0.139 4.054 -12.477 1.00 83.44 85 LYS A C 1
ATOM 678 O O . LYS A 1 85 ? 0.302 3.638 -13.617 1.00 83.44 85 LYS A O 1
ATOM 683 N N . GLY A 1 86 ? -1.020 3.944 -11.835 1.00 80.06 86 GLY A N 1
ATOM 684 C CA . GLY A 1 86 ? -2.183 3.259 -12.404 1.00 80.06 86 GLY A CA 1
ATOM 685 C C . GLY A 1 86 ? -2.207 1.752 -12.156 1.00 80.06 86 GLY A C 1
ATOM 686 O O . GLY A 1 86 ? -3.162 1.103 -12.579 1.00 80.06 86 GLY A O 1
ATOM 687 N N . LEU A 1 87 ? -1.220 1.204 -11.437 1.00 85.25 87 LEU A N 1
ATOM 688 C CA . LEU A 1 87 ? -1.362 -0.131 -10.872 1.00 85.25 87 LEU A CA 1
ATOM 689 C C . LEU A 1 87 ? -2.488 -0.128 -9.836 1.00 85.25 87 LEU A C 1
ATOM 691 O O . LEU A 1 87 ? -2.659 0.831 -9.077 1.00 85.25 87 LEU A O 1
ATOM 695 N N . GLN A 1 88 ? -3.269 -1.204 -9.828 1.00 83.69 88 GLN A N 1
ATOM 696 C CA . GLN A 1 88 ? -4.328 -1.364 -8.845 1.00 83.69 88 GLN A CA 1
ATOM 697 C C . GLN A 1 88 ? -3.726 -1.664 -7.481 1.00 83.69 88 GLN A C 1
ATOM 699 O O . GLN A 1 88 ? -2.803 -2.469 -7.356 1.00 83.69 88 GLN A O 1
ATOM 704 N N . LEU A 1 89 ? -4.281 -0.999 -6.472 1.00 82.75 89 LEU A N 1
ATOM 705 C CA . LEU A 1 89 ? -3.966 -1.283 -5.089 1.00 82.75 89 LEU A CA 1
ATOM 706 C C . LEU A 1 89 ? -4.365 -2.736 -4.788 1.00 82.75 89 LEU A C 1
ATOM 708 O O . LEU A 1 89 ? -5.499 -3.106 -5.098 1.00 82.75 89 LEU A O 1
ATOM 712 N N . PRO A 1 90 ? -3.471 -3.550 -4.206 1.00 82.75 90 PRO A N 1
ATOM 713 C CA . PRO A 1 90 ? -3.818 -4.891 -3.773 1.00 82.75 90 PRO A CA 1
ATOM 714 C C . PRO A 1 90 ? -4.940 -4.862 -2.748 1.00 82.75 90 PRO A C 1
ATOM 716 O O . PRO A 1 90 ? -5.102 -3.903 -1.991 1.00 82.75 90 PRO A O 1
ATOM 719 N N . ASP A 1 91 ? -5.686 -5.951 -2.703 1.00 82.94 91 ASP A N 1
ATOM 720 C CA . ASP A 1 91 ? -6.768 -6.078 -1.751 1.00 82.94 91 ASP A CA 1
ATOM 721 C C . ASP A 1 91 ? -6.241 -6.057 -0.306 1.00 82.94 91 ASP A C 1
ATOM 723 O O . ASP A 1 91 ? -5.195 -6.647 -0.062 1.00 82.94 91 ASP A O 1
ATOM 727 N N . LEU A 1 92 ? -6.915 -5.422 0.664 1.00 80.62 92 LEU A N 1
ATOM 728 C CA . LEU A 1 92 ? -6.477 -5.353 2.075 1.00 80.62 92 LEU A CA 1
ATOM 729 C C . LEU A 1 92 ? -6.303 -6.731 2.732 1.00 80.62 92 LEU A C 1
ATOM 731 O O . LEU A 1 92 ? -5.541 -6.854 3.690 1.00 80.62 92 LEU A O 1
ATOM 735 N N . ASP A 1 93 ? -6.963 -7.757 2.197 1.00 81.44 93 ASP A N 1
ATOM 736 C CA . ASP A 1 93 ? -6.820 -9.150 2.632 1.00 81.44 93 ASP A CA 1
ATOM 737 C C . ASP A 1 93 ? -5.583 -9.843 2.020 1.00 81.44 93 ASP A C 1
ATOM 739 O O . ASP A 1 93 ? -5.285 -10.998 2.329 1.00 81.44 93 ASP A O 1
ATOM 743 N N . ASN A 1 94 ? -4.838 -9.164 1.140 1.00 83.62 94 ASN A N 1
ATOM 744 C CA . ASN A 1 94 ? -3.628 -9.702 0.532 1.00 83.62 94 ASN A CA 1
ATOM 745 C C . ASN A 1 94 ? -2.536 -9.914 1.600 1.00 83.62 94 ASN A C 1
ATOM 747 O O . ASN A 1 94 ? -2.220 -8.992 2.357 1.00 83.62 94 ASN A O 1
ATOM 751 N N . PRO A 1 95 ? -1.882 -11.088 1.641 1.00 84.19 95 PRO A N 1
ATOM 752 C CA . PRO A 1 95 ? -0.836 -11.376 2.624 1.00 84.19 95 PRO A CA 1
ATOM 753 C C . PRO A 1 95 ? 0.403 -10.474 2.505 1.00 84.19 95 PRO A C 1
ATOM 755 O O . PRO A 1 95 ? 1.261 -10.496 3.384 1.00 84.19 95 PRO A O 1
ATOM 758 N N . CYS A 1 96 ? 0.531 -9.692 1.432 1.00 86.94 96 CYS A N 1
ATOM 759 C CA . CYS A 1 96 ? 1.624 -8.744 1.262 1.00 86.94 96 CYS A CA 1
ATOM 760 C C . CYS A 1 96 ? 1.603 -7.586 2.267 1.00 86.94 96 CYS A C 1
ATOM 762 O O . CYS A 1 96 ? 2.653 -6.975 2.463 1.00 86.94 96 CYS A O 1
ATOM 764 N N . TRP A 1 97 ? 0.450 -7.263 2.870 1.00 87.12 97 TRP A N 1
ATOM 765 C CA . TRP A 1 97 ? 0.329 -6.155 3.814 1.00 87.12 97 TRP A CA 1
ATOM 766 C C . TRP A 1 97 ? 1.077 -6.467 5.101 1.00 87.12 97 TRP A C 1
ATOM 768 O O . TRP A 1 97 ? 0.562 -7.123 6.008 1.00 87.12 97 TRP A O 1
ATOM 778 N N . LYS A 1 98 ? 2.298 -5.955 5.193 1.00 75.12 98 LYS A N 1
ATOM 779 C CA . LYS A 1 98 ? 3.072 -5.981 6.427 1.00 75.12 98 LYS A CA 1
ATOM 780 C C . LYS A 1 98 ? 2.582 -4.857 7.335 1.00 75.12 98 LYS A C 1
ATOM 782 O O . LYS A 1 98 ? 2.299 -3.755 6.863 1.00 75.12 98 LYS A O 1
ATOM 787 N N . ASN A 1 99 ? 2.444 -5.168 8.620 1.00 63.03 99 ASN A N 1
ATOM 788 C CA . ASN A 1 99 ? 2.313 -4.154 9.658 1.00 63.03 99 ASN A CA 1
ATOM 789 C C . ASN A 1 99 ? 3.741 -3.761 10.048 1.00 63.03 99 ASN A C 1
ATOM 791 O O . ASN A 1 99 ? 4.493 -4.644 10.467 1.00 63.03 99 ASN A O 1
ATOM 795 N N . ASP A 1 100 ? 4.091 -2.492 9.860 1.00 56.97 100 ASP A N 1
ATOM 796 C CA . ASP A 1 100 ? 5.293 -1.899 10.459 1.00 56.97 100 ASP A CA 1
ATOM 797 C C . ASP A 1 100 ? 4.993 -1.399 11.881 1.00 56.97 100 ASP A C 1
ATOM 799 O O . ASP A 1 100 ? 3.831 -0.990 12.139 1.00 56.97 100 ASP A O 1
#